Protein AF-A0A2V9H706-F1 (afdb_monomer)

Solvent-accessible surface area (backbone atoms only — not comparable to full-atom values): 4186 Å² total; per-residue (Å²): 126,99,77,81,88,86,74,96,67,73,61,70,83,68,39,40,97,92,50,64,36,66,69,60,55,52,51,52,50,51,52,53,50,51,52,53,53,51,62,72,67,56,78,76,85,78,80,76,74,89,77,76,90,76,92,81,88,87,136

Sequence (59 aa):
HPWFLGCQFHPEFKSKPLEPHPLFAAFIGAALEHKKNKARAAPEPKRAQAVGLTPHVTA

Foldseek 3Di:
DVDDDDDPDDLVVVADPVRGRVVVVVVVVVVVVVVVVVVVVDDDPPPDDDDDDDDDDDD

Radius of gyration: 25.13 Å; Cα contacts (8 Å, |Δi|>4): 9; chains: 1; bounding box: 28×25×80 Å

Secondary structure (DSSP, 8-state):
--S----SS-GGGG--SSS--HHHHHHHHHHHHHHHHHHHH------------------

Structure (mmCIF, N/CA/C/O backbone):
data_AF-A0A2V9H706-F1
#
_entry.id   AF-A0A2V9H706-F1
#
loop_
_atom_site.group_PDB
_atom_site.id
_atom_site.type_symbol
_atom_site.label_atom_id
_atom_site.label_alt_id
_atom_site.label_comp_id
_atom_site.label_asym_id
_atom_site.label_entity_id
_atom_site.label_seq_id
_atom_site.pdbx_PDB_ins_code
_atom_site.Cartn_x
_atom_site.Cartn_y
_atom_site.Cartn_z
_atom_site.occupancy
_atom_site.B_iso_or_equiv
_atom_site.auth_seq_id
_atom_site.auth_comp_id
_atom_site.auth_asym_id
_atom_site.auth_atom_id
_atom_site.pdbx_PDB_model_num
ATOM 1 N N . HIS A 1 1 ? -11.341 -13.463 3.467 1.00 64.75 1 HIS A N 1
ATOM 2 C CA . HIS A 1 1 ? -10.266 -12.560 3.927 1.00 64.75 1 HIS A CA 1
ATOM 3 C C . HIS A 1 1 ? -10.614 -11.151 3.448 1.00 64.75 1 HIS A C 1
ATOM 5 O O . HIS A 1 1 ? -10.831 -11.016 2.251 1.00 64.75 1 HIS A O 1
ATOM 11 N N . PRO A 1 2 ? -10.764 -10.145 4.329 1.00 80.31 2 PRO A N 1
ATOM 12 C CA . PRO A 1 2 ? -11.289 -8.824 3.949 1.00 80.31 2 PRO A CA 1
ATOM 13 C C . PRO A 1 2 ? -10.335 -8.006 3.068 1.00 80.31 2 PRO A C 1
ATOM 15 O O . PRO A 1 2 ? -10.783 -7.184 2.281 1.00 80.31 2 PRO A O 1
ATOM 18 N N . TRP A 1 3 ? -9.029 -8.264 3.152 1.00 88.38 3 TRP A N 1
ATOM 19 C CA . TRP A 1 3 ? -8.037 -7.671 2.258 1.00 88.38 3 TRP A CA 1
ATOM 20 C C . TRP A 1 3 ? -6.907 -8.667 2.017 1.00 88.38 3 TRP A C 1
ATOM 22 O O . TRP A 1 3 ? -6.247 -9.057 2.972 1.00 88.38 3 TRP A O 1
ATOM 32 N N . PHE A 1 4 ? -6.714 -9.146 0.791 1.00 88.12 4 PHE A N 1
ATOM 33 C CA . PHE A 1 4 ? -5.662 -10.108 0.447 1.00 88.12 4 PHE A CA 1
ATOM 34 C C . PHE A 1 4 ? -5.036 -9.718 -0.886 1.00 88.12 4 PHE A C 1
ATOM 36 O O . PHE A 1 4 ? -5.742 -9.303 -1.804 1.00 88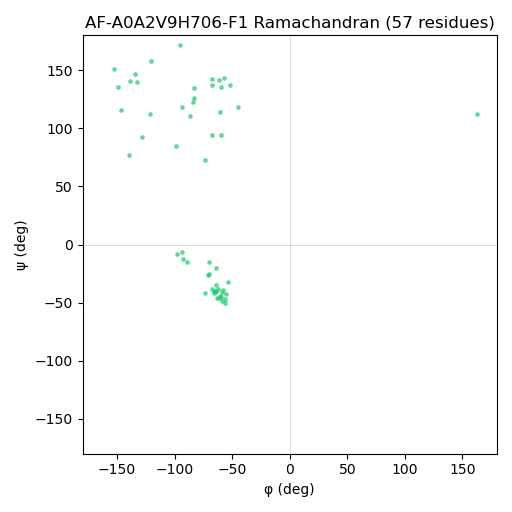.12 4 PHE A O 1
ATOM 43 N N . LEU A 1 5 ? -3.720 -9.857 -0.985 1.00 88.69 5 LEU A N 1
ATOM 44 C CA . LEU A 1 5 ? -2.956 -9.421 -2.139 1.00 88.69 5 LEU A CA 1
ATOM 45 C C . LEU A 1 5 ? -1.742 -10.334 -2.330 1.00 88.69 5 LEU A C 1
ATOM 47 O O . LEU A 1 5 ? -1.017 -10.610 -1.378 1.00 88.69 5 LEU A O 1
ATOM 51 N N . GLY A 1 6 ? -1.494 -10.730 -3.578 1.00 88.44 6 GLY A N 1
ATOM 52 C CA . GLY A 1 6 ? -0.248 -11.356 -4.009 1.00 88.44 6 GLY A CA 1
ATOM 53 C C . GLY A 1 6 ? 0.240 -10.736 -5.316 1.00 88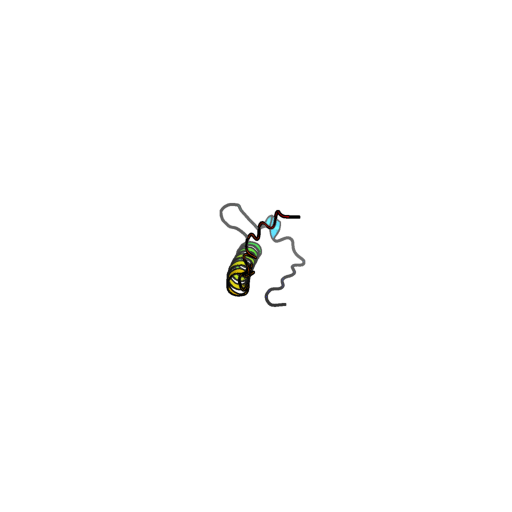.44 6 GLY A C 1
ATOM 54 O O . GLY A 1 6 ? -0.567 -10.336 -6.156 1.00 88.44 6 GLY A O 1
ATOM 55 N N . CYS A 1 7 ? 1.557 -10.652 -5.494 1.00 86.88 7 CYS A N 1
ATOM 56 C CA . CYS A 1 7 ? 2.179 -10.244 -6.751 1.00 86.88 7 CYS A CA 1
ATOM 57 C C . CYS A 1 7 ? 3.312 -11.208 -7.113 1.00 86.88 7 CYS A C 1
ATOM 59 O O . CYS A 1 7 ? 4.071 -11.625 -6.247 1.00 86.88 7 CYS A O 1
ATOM 61 N N . GLN A 1 8 ? 3.424 -11.545 -8.400 1.00 92.75 8 GLN A N 1
ATOM 62 C CA . GLN A 1 8 ? 4.524 -12.370 -8.922 1.00 92.75 8 GLN A CA 1
ATOM 63 C C . GLN A 1 8 ? 5.739 -11.538 -9.356 1.00 92.75 8 GLN A C 1
ATOM 65 O O . GLN A 1 8 ? 6.821 -12.065 -9.587 1.00 92.75 8 G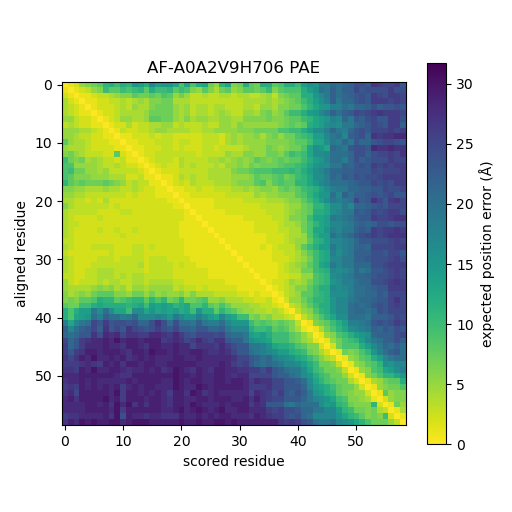LN A O 1
ATOM 70 N N . PHE A 1 9 ? 5.554 -10.228 -9.510 1.00 91.44 9 PHE A N 1
ATOM 71 C CA . PHE A 1 9 ? 6.619 -9.283 -9.830 1.00 91.44 9 PHE A CA 1
ATOM 72 C C . PHE A 1 9 ? 7.171 -8.638 -8.553 1.00 91.44 9 PHE A C 1
ATOM 74 O O . PHE A 1 9 ? 6.586 -8.788 -7.485 1.00 91.44 9 PHE A O 1
ATOM 81 N N . HIS A 1 10 ? 8.267 -7.881 -8.684 1.00 90.69 10 HIS A N 1
ATOM 82 C CA . HIS A 1 10 ? 8.925 -7.173 -7.581 1.00 90.69 10 HIS A CA 1
ATOM 83 C C . HIS A 1 10 ? 8.496 -5.688 -7.549 1.00 90.69 10 HIS A C 1
ATOM 85 O O . HIS A 1 10 ? 9.177 -4.844 -8.141 1.00 90.69 10 HIS A O 1
ATOM 91 N N . PRO A 1 11 ? 7.358 -5.327 -6.911 1.00 89.56 11 PRO A N 1
ATOM 92 C CA . PRO A 1 11 ? 6.907 -3.934 -6.791 1.00 89.56 11 PRO A CA 1
ATOM 93 C C . PRO A 1 11 ? 7.874 -3.071 -5.974 1.00 89.56 11 PRO A C 1
ATOM 95 O O . PRO A 1 11 ? 7.869 -1.849 -6.112 1.00 89.56 11 PRO A O 1
ATOM 98 N N . GLU A 1 12 ? 8.718 -3.701 -5.155 1.00 90.19 12 GLU A N 1
ATOM 99 C CA . GLU A 1 12 ? 9.736 -3.057 -4.322 1.00 90.19 12 GLU A CA 1
ATOM 100 C C . GLU A 1 12 ? 10.683 -2.187 -5.150 1.00 90.19 12 GLU A C 1
ATOM 102 O O . GLU A 1 12 ? 10.922 -1.036 -4.798 1.00 90.19 12 GLU A O 1
ATOM 107 N N . PHE A 1 13 ? 11.125 -2.670 -6.314 1.00 90.31 13 PHE A N 1
ATOM 108 C CA . PHE A 1 13 ? 12.048 -1.926 -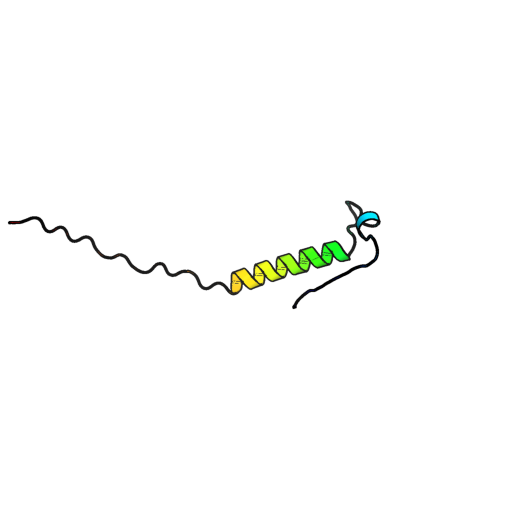7.179 1.00 90.31 13 PHE A CA 1
ATOM 109 C C . PHE A 1 13 ? 11.416 -0.704 -7.854 1.00 90.31 13 PHE A C 1
ATOM 111 O O . PHE A 1 13 ? 12.129 0.148 -8.380 1.00 90.31 13 PHE A O 1
ATOM 118 N N . LYS A 1 14 ? 10.083 -0.608 -7.859 1.00 87.88 14 LYS A N 1
ATOM 119 C CA . LYS A 1 14 ? 9.345 0.526 -8.432 1.00 87.88 14 LYS A CA 1
ATOM 120 C C . LYS A 1 14 ? 8.914 1.546 -7.378 1.00 87.88 14 LYS A C 1
ATOM 122 O O . LYS A 1 14 ? 8.416 2.604 -7.749 1.00 87.88 14 LYS A O 1
ATOM 127 N N . SER A 1 15 ? 9.086 1.247 -6.091 1.00 89.81 15 SER A N 1
ATOM 128 C CA . SER A 1 15 ? 8.718 2.147 -4.998 1.00 89.81 15 SER A CA 1
ATOM 129 C C . SER A 1 15 ? 9.827 3.166 -4.737 1.00 89.81 15 SER A C 1
ATOM 131 O O . SER A 1 15 ? 10.998 2.803 -4.644 1.00 89.81 15 SER A O 1
ATOM 133 N N . LYS A 1 16 ? 9.468 4.444 -4.578 1.00 92.25 16 LYS A N 1
ATOM 134 C CA . LYS A 1 16 ? 10.402 5.533 -4.246 1.00 92.25 16 LYS A CA 1
ATOM 135 C C . LYS A 1 16 ? 9.997 6.199 -2.926 1.00 92.25 16 LYS A C 1
ATOM 137 O O . LYS A 1 16 ? 8.821 6.148 -2.571 1.00 92.25 16 LYS A O 1
ATOM 142 N N . PRO A 1 17 ? 10.913 6.882 -2.213 1.00 89.50 17 PRO A N 1
ATOM 143 C CA . PRO A 1 17 ? 10.586 7.530 -0.938 1.00 89.50 17 PRO A CA 1
ATOM 144 C C . PRO A 1 17 ? 9.449 8.561 -1.019 1.00 89.50 17 PRO A C 1
ATOM 146 O O . PRO A 1 17 ? 8.622 8.628 -0.117 1.00 89.50 17 PRO A O 1
ATOM 149 N N . LEU A 1 18 ? 9.397 9.347 -2.101 1.00 92.94 18 LEU A N 1
ATOM 150 C CA . LEU A 1 18 ? 8.362 10.370 -2.323 1.00 92.94 18 LEU A CA 1
ATOM 151 C C . LEU A 1 18 ? 7.159 9.855 -3.126 1.00 92.94 18 LEU A C 1
ATOM 153 O O . LEU A 1 18 ? 6.135 10.524 -3.200 1.00 92.94 18 LEU A O 1
ATOM 157 N N . GLU A 1 19 ? 7.283 8.674 -3.728 1.00 92.81 19 GLU A N 1
ATOM 158 C CA . GLU A 1 19 ? 6.262 8.075 -4.585 1.00 92.81 19 GLU A CA 1
ATOM 159 C C . GLU A 1 19 ? 6.197 6.572 -4.278 1.00 92.81 19 GLU A C 1
ATOM 161 O O . GLU A 1 19 ? 6.805 5.748 -4.975 1.00 92.81 19 GLU A O 1
ATOM 166 N N . PRO A 1 20 ? 5.552 6.199 -3.158 1.00 93.00 20 PRO A N 1
ATOM 167 C CA . PRO A 1 20 ? 5.447 4.807 -2.766 1.00 93.00 20 PRO A CA 1
ATOM 168 C C . PRO A 1 20 ? 4.563 4.051 -3.754 1.00 93.00 20 PRO A C 1
ATOM 170 O O . PRO A 1 20 ? 3.540 4.559 -4.219 1.00 93.00 20 PRO A O 1
ATOM 173 N N . HIS A 1 21 ? 4.926 2.801 -4.043 1.00 94.38 21 HIS A N 1
ATOM 174 C CA . HIS A 1 21 ? 4.125 1.983 -4.945 1.00 94.38 21 HIS A CA 1
ATOM 175 C C . HIS A 1 21 ? 2.695 1.813 -4.379 1.00 94.38 21 HIS A C 1
ATOM 177 O O . HIS A 1 21 ? 2.553 1.498 -3.188 1.00 94.38 21 HIS A O 1
ATOM 183 N N . PRO A 1 22 ? 1.631 1.944 -5.201 1.00 93.06 22 PRO A N 1
ATOM 184 C CA . PRO A 1 22 ? 0.236 1.936 -4.734 1.00 93.06 22 PRO A CA 1
ATOM 185 C C . PRO A 1 22 ? -0.131 0.718 -3.884 1.00 93.06 22 PRO A C 1
ATOM 187 O O . PRO A 1 22 ? -0.919 0.804 -2.949 1.00 93.06 22 PRO A O 1
ATOM 190 N N . LEU A 1 23 ? 0.499 -0.413 -4.189 1.00 92.38 23 LEU A N 1
ATOM 191 C CA . LEU A 1 23 ? 0.369 -1.671 -3.465 1.00 92.38 23 LEU A CA 1
ATOM 192 C C . LEU A 1 23 ? 0.710 -1.536 -1.971 1.00 92.38 23 LEU A C 1
ATOM 194 O O . LEU A 1 23 ? -0.056 -1.986 -1.121 1.00 92.38 23 LEU A O 1
ATOM 198 N N . PHE A 1 24 ? 1.824 -0.875 -1.647 1.00 92.19 24 PHE A N 1
ATOM 199 C CA . PHE A 1 24 ? 2.243 -0.667 -0.261 1.00 92.19 24 PHE A CA 1
ATOM 200 C C . PHE A 1 24 ? 1.370 0.378 0.431 1.00 92.19 24 PHE A C 1
ATOM 202 O O . PHE A 1 24 ? 0.947 0.168 1.566 1.00 92.19 24 PHE A O 1
ATOM 209 N N . ALA A 1 25 ? 1.034 1.469 -0.262 1.00 93.62 25 ALA A N 1
ATOM 21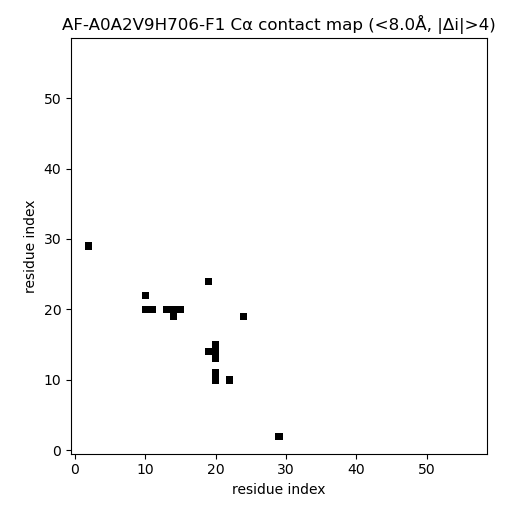0 C CA . ALA A 1 25 ? 0.152 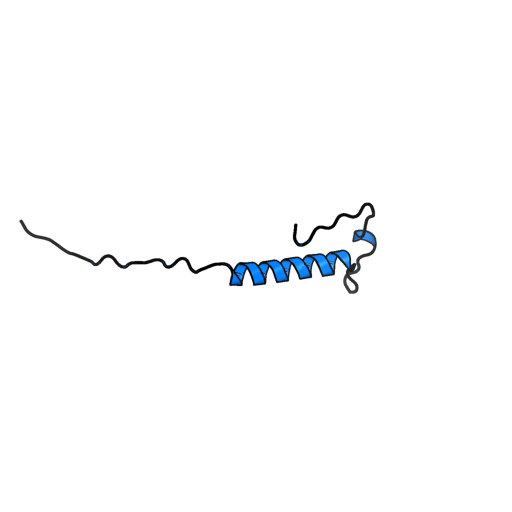2.499 0.281 1.00 93.62 25 ALA A CA 1
ATOM 211 C C . ALA A 1 25 ? -1.234 1.931 0.646 1.00 93.62 25 ALA A C 1
ATOM 213 O O . ALA A 1 25 ? -1.732 2.161 1.750 1.00 93.62 25 ALA A O 1
ATOM 214 N N . ALA A 1 26 ? -1.822 1.124 -0.242 1.00 93.38 26 ALA A N 1
ATOM 215 C CA . ALA A 1 26 ? -3.104 0.465 -0.012 1.00 93.38 26 ALA A CA 1
ATOM 216 C C . ALA A 1 26 ? -3.039 -0.551 1.137 1.00 93.38 26 ALA A C 1
ATOM 218 O O . ALA A 1 26 ? -3.954 -0.591 1.961 1.00 93.38 26 ALA A O 1
ATOM 219 N N . PHE A 1 27 ? -1.955 -1.331 1.234 1.00 93.69 27 PHE A N 1
ATOM 220 C CA . PHE A 1 27 ? -1.756 -2.275 2.337 1.00 93.69 27 PHE A CA 1
ATOM 221 C C . PHE A 1 27 ? -1.744 -1.574 3.700 1.00 93.69 27 PHE A C 1
ATOM 223 O O . PHE A 1 27 ? -2.464 -1.974 4.616 1.00 93.69 27 PHE A O 1
ATOM 230 N N . ILE A 1 28 ? -0.970 -0.493 3.829 1.00 94.25 28 ILE A N 1
ATOM 231 C CA . ILE A 1 28 ? -0.905 0.282 5.073 1.00 94.25 28 ILE A CA 1
ATOM 232 C C . ILE A 1 28 ? -2.260 0.929 5.384 1.00 94.25 28 ILE A C 1
ATOM 234 O O . ILE A 1 28 ? -2.699 0.897 6.534 1.00 94.25 28 ILE A O 1
ATOM 238 N N . GLY A 1 29 ? -2.960 1.453 4.374 1.00 94.62 29 GLY A N 1
ATOM 239 C CA . GLY A 1 29 ? -4.317 1.983 4.529 1.00 94.62 29 GLY A CA 1
ATOM 240 C C . GLY A 1 29 ? -5.288 0.949 5.109 1.00 94.62 29 GLY A C 1
ATOM 241 O O . GLY A 1 29 ? -5.936 1.213 6.124 1.00 94.62 29 GLY A O 1
ATOM 242 N N . ALA A 1 30 ? -5.317 -0.256 4.533 1.00 94.12 30 ALA A N 1
ATOM 243 C CA . ALA A 1 30 ? -6.147 -1.358 5.016 1.00 94.12 30 ALA A CA 1
ATOM 244 C C . ALA A 1 30 ? -5.765 -1.795 6.443 1.00 94.12 30 ALA A C 1
ATOM 246 O O . ALA A 1 30 ? -6.639 -2.062 7.271 1.00 94.12 30 ALA A O 1
ATOM 247 N N . ALA A 1 31 ? -4.470 -1.815 6.776 1.00 93.69 31 ALA A N 1
ATOM 248 C CA . ALA A 1 31 ? -4.000 -2.129 8.125 1.00 93.69 31 ALA A CA 1
ATOM 249 C C . ALA A 1 31 ? -4.454 -1.082 9.162 1.00 93.69 31 ALA A C 1
ATOM 251 O O . ALA A 1 31 ? -4.869 -1.438 10.272 1.00 93.69 31 ALA A O 1
ATOM 252 N N . LEU A 1 32 ? -4.422 0.207 8.805 1.00 94.81 32 LEU A N 1
ATOM 253 C CA . LEU A 1 32 ? -4.911 1.295 9.657 1.00 94.81 32 LEU A CA 1
ATOM 254 C C . LEU A 1 32 ? -6.424 1.210 9.871 1.00 94.81 32 LEU A C 1
ATOM 256 O O . LEU A 1 32 ? -6.894 1.405 10.995 1.00 94.81 32 LEU A O 1
ATOM 260 N N . GLU A 1 33 ? -7.186 0.903 8.825 1.00 93.88 33 GLU A N 1
ATOM 261 C CA . GLU A 1 33 ? -8.632 0.703 8.924 1.00 93.88 33 GLU A CA 1
ATOM 262 C C . GLU A 1 33 ? -8.967 -0.498 9.813 1.00 93.88 33 GLU A C 1
ATOM 264 O O . GLU A 1 33 ? -9.765 -0.384 10.745 1.00 93.88 33 GLU A O 1
ATOM 269 N N . HIS A 1 34 ? -8.277 -1.621 9.618 1.00 92.19 34 HIS A N 1
ATOM 270 C CA . HIS A 1 34 ? -8.438 -2.801 10.459 1.00 92.19 34 HIS A CA 1
ATOM 271 C C . HIS A 1 34 ? -8.136 -2.498 11.936 1.00 92.19 34 HIS A C 1
ATOM 273 O O . HIS A 1 34 ? -8.883 -2.919 12.821 1.00 92.19 34 HIS A O 1
ATOM 279 N N . LYS A 1 35 ? -7.090 -1.709 12.227 1.00 92.25 35 LYS A N 1
ATO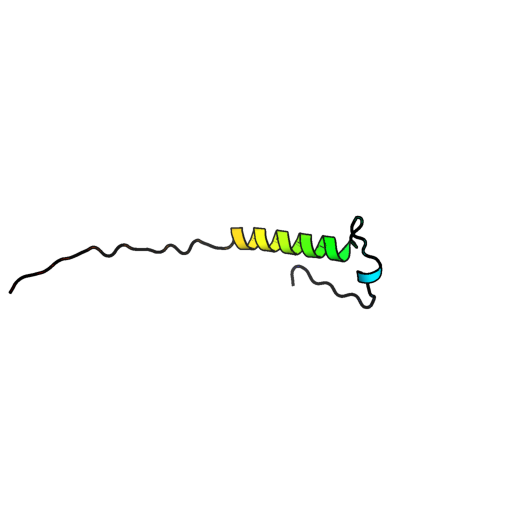M 280 C CA . LYS A 1 35 ? -6.780 -1.260 13.595 1.00 92.25 35 LYS A CA 1
ATOM 281 C C . LYS A 1 35 ? -7.916 -0.425 14.195 1.00 92.25 35 LYS A C 1
ATOM 283 O O . LYS A 1 35 ? -8.297 -0.670 15.339 1.00 92.25 35 LYS A O 1
ATOM 288 N N . LYS A 1 36 ? -8.466 0.534 13.441 1.00 92.75 36 LYS A N 1
ATOM 289 C CA . LYS A 1 36 ? -9.608 1.361 13.881 1.00 92.75 36 LYS A CA 1
ATOM 290 C C . LYS A 1 36 ? -10.842 0.501 14.165 1.00 92.75 36 LYS A C 1
ATOM 292 O O . LYS A 1 36 ? -11.478 0.665 15.204 1.00 92.75 36 LYS A O 1
ATOM 297 N N . ASN A 1 37 ? -11.135 -0.451 13.283 1.00 89.06 37 ASN A N 1
ATOM 298 C CA . ASN A 1 37 ? -12.281 -1.347 13.415 1.00 89.06 37 ASN A CA 1
ATOM 299 C C . ASN A 1 37 ? -12.119 -2.304 14.607 1.00 89.06 37 ASN A C 1
ATOM 301 O O . ASN A 1 37 ? -13.073 -2.515 15.350 1.00 89.06 37 ASN A O 1
ATOM 305 N N . LYS A 1 38 ? -10.902 -2.802 14.870 1.00 84.50 38 LYS A N 1
ATOM 306 C CA . LYS A 1 38 ? -10.606 -3.616 16.060 1.00 84.50 38 LYS A CA 1
ATOM 307 C C . LYS A 1 38 ? -10.744 -2.822 17.362 1.00 84.50 38 LYS A C 1
ATOM 309 O O . LYS A 1 38 ? -11.277 -3.351 18.330 1.00 84.50 38 LYS A O 1
ATOM 314 N N . ALA A 1 39 ? -10.307 -1.561 17.385 1.00 76.25 39 ALA A N 1
ATOM 315 C CA . ALA A 1 39 ? -10.475 -0.686 18.548 1.00 76.25 39 ALA A CA 1
ATOM 316 C C . ALA A 1 39 ? -11.955 -0.392 18.850 1.00 76.25 39 ALA A C 1
ATOM 318 O O . ALA A 1 39 ? -12.337 -0.325 20.011 1.00 76.25 39 ALA A O 1
ATOM 319 N N . ARG A 1 40 ? -12.801 -0.280 17.816 1.00 69.69 40 ARG A N 1
ATOM 320 C CA . ARG A 1 40 ? -14.263 -0.174 17.971 1.00 69.69 40 ARG A CA 1
ATOM 321 C C . ARG A 1 40 ? -14.934 -1.473 18.424 1.00 69.69 40 ARG A C 1
ATOM 323 O O . ARG A 1 40 ? -16.007 -1.411 19.011 1.00 69.69 40 ARG A O 1
ATOM 330 N N . ALA A 1 41 ? -14.337 -2.625 18.128 1.00 66.12 41 ALA A N 1
ATOM 331 C CA . ALA A 1 41 ? -14.913 -3.939 18.403 1.00 66.12 41 ALA A CA 1
ATOM 332 C C . ALA A 1 41 ? -14.483 -4.552 19.749 1.00 66.12 41 ALA A C 1
ATOM 334 O O . ALA A 1 41 ? -14.991 -5.611 20.109 1.00 66.12 41 ALA A O 1
ATOM 335 N N . ALA A 1 42 ? -13.557 -3.936 20.490 1.00 58.78 42 ALA A N 1
ATOM 336 C CA . ALA A 1 42 ? -13.168 -4.415 21.813 1.00 58.78 42 ALA A CA 1
ATOM 337 C C . ALA A 1 42 ? -14.105 -3.826 22.888 1.00 58.78 42 ALA A C 1
ATOM 339 O O . ALA A 1 42 ? -14.027 -2.625 23.150 1.00 58.78 42 ALA A O 1
ATOM 340 N N . PRO A 1 43 ? -14.975 -4.623 23.539 1.00 61.06 43 PRO A N 1
ATOM 341 C CA . PRO A 1 43 ? -15.586 -4.194 24.787 1.00 61.06 43 PRO A CA 1
ATOM 342 C C . PRO A 1 43 ? -14.494 -4.116 25.859 1.00 61.06 43 PRO A C 1
ATOM 344 O O . PRO A 1 43 ? -13.625 -4.988 25.937 1.00 61.06 43 PRO A O 1
ATOM 347 N N . GLU A 1 44 ? -14.519 -3.062 26.672 1.00 60.91 44 GLU A N 1
ATOM 348 C CA . GLU A 1 44 ? -13.598 -2.922 27.797 1.00 60.91 44 GLU A CA 1
ATOM 349 C C . GLU A 1 44 ? -13.619 -4.175 28.684 1.00 60.91 44 GLU A C 1
ATOM 351 O O . GLU A 1 44 ? -14.707 -4.667 29.013 1.00 60.91 44 GLU A O 1
ATOM 356 N N . PRO A 1 45 ? -12.464 -4.681 29.153 1.00 61.38 45 PRO A N 1
ATOM 357 C CA . PRO A 1 45 ? -12.481 -5.582 30.286 1.00 61.38 45 PRO A CA 1
ATOM 358 C C . PRO A 1 45 ? -12.925 -4.767 31.506 1.00 61.38 45 PRO A C 1
ATOM 360 O O . PRO A 1 45 ? -12.114 -4.125 32.173 1.00 61.38 45 PRO A O 1
ATOM 363 N N . LYS A 1 46 ? -14.230 -4.790 31.810 1.00 60.56 46 LYS A N 1
ATOM 364 C CA . LYS A 1 46 ? -14.758 -4.346 33.102 1.00 60.56 46 LYS A CA 1
ATOM 365 C C . LYS A 1 46 ? -14.123 -5.211 34.185 1.00 60.56 46 LYS A C 1
ATOM 367 O O . LYS A 1 46 ? -14.630 -6.283 34.510 1.00 60.56 46 LYS A O 1
ATOM 372 N N . ARG A 1 47 ? -13.029 -4.735 34.777 1.00 56.88 47 ARG A N 1
ATOM 373 C CA . ARG A 1 47 ? -12.508 -5.275 36.034 1.00 56.88 47 ARG A CA 1
ATOM 374 C C . ARG A 1 47 ? -13.416 -4.813 37.179 1.00 56.88 47 ARG A C 1
ATOM 376 O O . ARG A 1 47 ? -13.085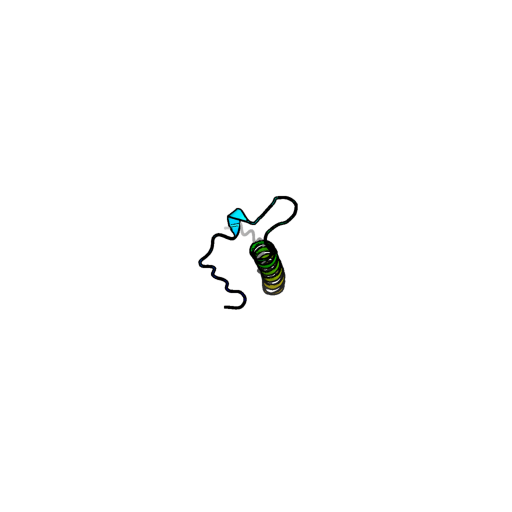 -3.928 37.954 1.00 56.88 47 ARG A O 1
ATOM 383 N N . ALA A 1 48 ? -14.602 -5.410 37.231 1.00 55.66 48 ALA A N 1
ATOM 384 C CA . ALA A 1 48 ? -15.378 -5.618 38.449 1.00 55.66 48 ALA A CA 1
ATOM 385 C C . ALA A 1 48 ? -14.537 -6.513 39.391 1.00 55.66 48 ALA A C 1
ATOM 387 O O . ALA A 1 48 ? -13.868 -7.417 38.906 1.00 55.66 48 ALA A O 1
ATOM 388 N N . GLN A 1 49 ? -14.460 -6.371 40.711 1.00 52.81 49 GLN A N 1
ATOM 389 C CA . GLN A 1 49 ? -15.120 -5.539 41.710 1.00 52.81 49 GLN A CA 1
ATOM 390 C C . GLN A 1 49 ? -14.128 -5.372 42.873 1.00 52.81 49 GLN A C 1
ATOM 392 O O . GLN A 1 49 ? -13.320 -6.262 43.144 1.00 52.81 49 GLN A O 1
ATOM 397 N N . ALA A 1 50 ? -14.226 -4.251 43.582 1.00 57.78 50 ALA A N 1
ATOM 398 C CA . ALA A 1 50 ? -13.704 -4.131 44.932 1.00 57.78 50 ALA A CA 1
ATOM 399 C C . ALA A 1 50 ? -14.422 -5.153 45.829 1.00 57.78 50 ALA A C 1
ATOM 401 O O . ALA A 1 50 ? -15.627 -5.037 46.041 1.00 57.78 50 ALA A O 1
ATOM 402 N N . VAL A 1 51 ? -13.700 -6.148 46.346 1.00 60.91 51 VAL A N 1
ATOM 403 C CA . VAL A 1 51 ? -14.152 -6.898 47.523 1.00 60.91 51 VAL A CA 1
ATOM 404 C C . VAL A 1 51 ? -13.528 -6.217 48.726 1.00 60.91 51 VAL A C 1
ATOM 406 O O . VAL A 1 51 ? -12.310 -6.067 48.817 1.00 60.91 51 VAL A O 1
ATOM 409 N N . GLY A 1 52 ? -14.417 -5.714 49.574 1.00 52.72 52 GLY A N 1
ATOM 410 C CA . GLY A 1 52 ? -14.109 -4.896 50.725 1.00 52.72 52 GLY A CA 1
ATOM 411 C C . GLY A 1 52 ? -13.155 -5.567 51.703 1.00 52.72 52 GLY A C 1
ATOM 412 O O . GLY A 1 52 ? -13.200 -6.763 51.972 1.00 52.72 52 GLY A O 1
ATOM 413 N N . LEU A 1 53 ? -12.314 -4.705 52.249 1.00 60.47 53 LEU A N 1
ATOM 414 C CA . LEU A 1 53 ? -11.620 -4.841 53.510 1.00 60.47 53 LEU A CA 1
ATOM 415 C C . LEU A 1 53 ? -12.583 -5.341 54.606 1.00 60.47 53 LEU A C 1
ATOM 417 O O . LEU A 1 53 ? -13.520 -4.634 54.968 1.00 60.47 53 LEU A O 1
ATOM 421 N N . THR A 1 54 ? -12.322 -6.511 55.182 1.00 61.22 54 THR A N 1
ATOM 422 C CA . THR A 1 54 ? -12.829 -6.857 56.517 1.00 61.22 54 THR A CA 1
ATOM 423 C C . THR A 1 54 ? -11.639 -7.159 57.421 1.00 61.22 54 THR A C 1
ATOM 425 O O . THR A 1 54 ? -10.966 -8.168 57.197 1.00 61.22 54 THR A O 1
ATOM 428 N N . PRO A 1 55 ? -11.340 -6.330 58.437 1.00 65.81 55 PRO A N 1
ATOM 429 C CA . PRO A 1 55 ? -10.458 -6.738 59.513 1.00 65.81 55 PRO A CA 1
ATOM 430 C C . PRO A 1 55 ? -11.293 -7.510 60.541 1.00 65.81 55 PRO A C 1
ATOM 432 O O . PRO A 1 55 ? -12.265 -6.979 61.075 1.00 65.81 55 PRO A O 1
ATOM 435 N N . HIS A 1 56 ? -10.927 -8.753 60.846 1.00 59.34 56 HIS A N 1
ATOM 436 C CA . HIS A 1 56 ? -11.390 -9.394 62.076 1.00 59.34 56 HIS A CA 1
ATOM 437 C C . HIS A 1 56 ? -10.198 -9.964 62.840 1.00 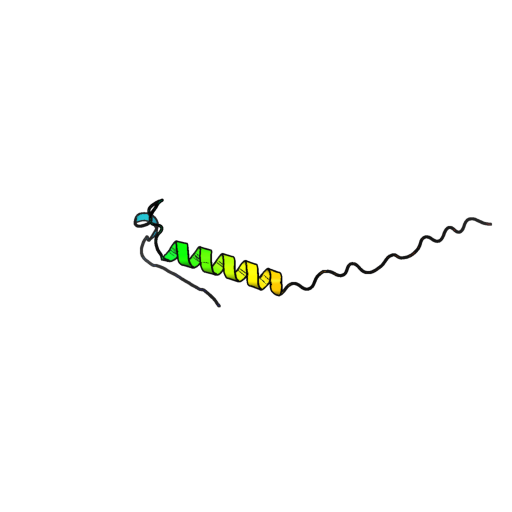59.34 56 HIS A C 1
ATOM 439 O O . HIS A 1 56 ? -9.739 -11.076 62.603 1.00 59.34 56 HIS A O 1
ATOM 445 N N . VAL A 1 57 ? -9.684 -9.124 63.737 1.00 56.16 57 VAL A N 1
ATOM 446 C CA . VAL A 1 57 ? -9.028 -9.527 64.980 1.00 56.16 57 VAL A CA 1
ATOM 447 C C . VAL A 1 57 ? -10.148 -9.769 65.993 1.00 56.16 57 VAL A C 1
ATOM 449 O O . VAL A 1 57 ? -10.972 -8.870 66.170 1.00 56.16 57 VAL A O 1
ATOM 452 N N . THR A 1 58 ? -10.180 -10.948 66.625 1.00 47.31 58 THR A N 1
ATOM 453 C CA . THR A 1 58 ? -10.390 -11.200 68.075 1.00 47.31 58 THR A CA 1
ATOM 454 C C . THR A 1 58 ? -10.790 -12.666 68.298 1.00 47.31 58 THR A C 1
ATOM 456 O O . THR A 1 58 ? -11.889 -13.059 67.915 1.00 47.31 58 THR A O 1
ATOM 459 N N . ALA A 1 59 ? -9.911 -13.439 68.943 1.00 45.44 59 ALA A N 1
ATOM 460 C CA . ALA A 1 59 ? -10.181 -14.336 70.078 1.00 45.44 59 ALA A CA 1
ATOM 461 C C . ALA A 1 59 ? -8.845 -14.921 70.559 1.00 45.44 59 ALA A C 1
ATOM 463 O O . ALA A 1 59 ? -8.136 -15.517 69.718 1.00 45.44 59 ALA A O 1
#

Mean predicted aligned error: 12.55 Å

pLDDT: mean 79.4, std 15.96, range [45.44, 94.81]